Protein AF-A0A1L8SAK3-F1 (afdb_monomer_lite)

Secondary structure (DSSP, 8-state):
-HHHHHHHHHT-TT--HHHHHHHHHHHHHHHHHHHHHHHHHHHHHHHHHHHHH---TT-PPPGGGS-TTGGG--

Sequence (74 aa):
MYLFEQLERLNEPDMKEGQKQWELERSRAVANLASQVVAAGQLALRAEKAYDRNEAINAKMPEMLEADTADKIE

Structure (mmCIF, N/CA/C/O backbone):
data_AF-A0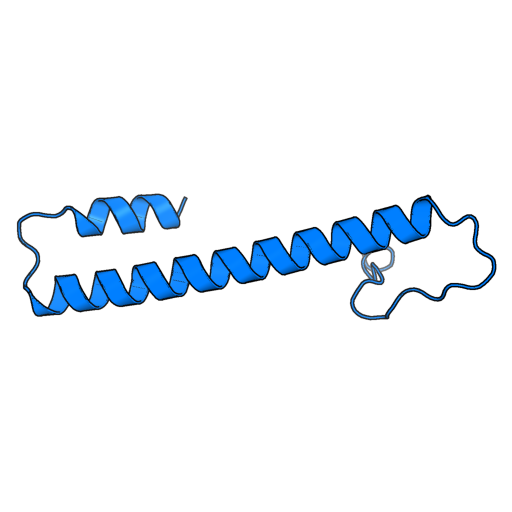A1L8SAK3-F1
#
_entry.id   AF-A0A1L8SAK3-F1
#
loop_
_atom_site.group_PDB
_atom_site.id
_atom_site.type_symbol
_atom_site.label_atom_id
_atom_site.label_alt_id
_atom_site.label_comp_id
_atom_site.label_asym_id
_atom_site.label_entity_id
_atom_site.label_seq_id
_atom_site.pdbx_PDB_ins_code
_atom_site.Cartn_x
_atom_site.Cartn_y
_atom_site.Cartn_z
_atom_site.occupancy
_atom_site.B_iso_or_equiv
_atom_site.auth_seq_id
_atom_site.auth_comp_id
_atom_site.auth_asym_id
_atom_site.auth_atom_id
_atom_site.pdbx_PDB_model_num
ATOM 1 N N . MET A 1 1 ? -9.091 -12.040 3.459 1.00 53.38 1 MET A N 1
ATOM 2 C CA . MET A 1 1 ? -9.419 -10.641 3.109 1.00 53.38 1 MET A CA 1
ATOM 3 C C . MET A 1 1 ? -9.348 -9.808 4.388 1.00 53.38 1 MET A C 1
ATOM 5 O O . MET A 1 1 ? -10.352 -9.634 5.054 1.00 53.38 1 MET A O 1
ATOM 9 N N . TYR A 1 2 ? -8.147 -9.370 4.779 1.00 71.19 2 TYR A N 1
ATOM 10 C CA . TYR A 1 2 ? -7.883 -8.903 6.150 1.00 71.19 2 TYR A CA 1
ATOM 11 C C . TYR A 1 2 ? -8.435 -7.499 6.441 1.00 71.19 2 TYR A C 1
ATOM 13 O O . TYR A 1 2 ? -8.897 -7.235 7.539 1.00 71.19 2 TYR A O 1
ATOM 21 N N . LEU A 1 3 ? -8.457 -6.600 5.451 1.00 67.62 3 LEU A N 1
ATOM 22 C CA . LEU A 1 3 ? -8.933 -5.223 5.641 1.00 67.62 3 LEU A CA 1
ATOM 23 C C . LEU A 1 3 ? -10.428 -5.147 5.988 1.00 67.62 3 LEU A C 1
ATOM 25 O O . LEU A 1 3 ? -10.821 -4.376 6.851 1.00 67.62 3 LEU A O 1
ATOM 29 N N . PHE A 1 4 ? -11.266 -5.955 5.346 1.00 73.75 4 PHE A N 1
ATOM 30 C CA . PHE A 1 4 ? -12.707 -5.9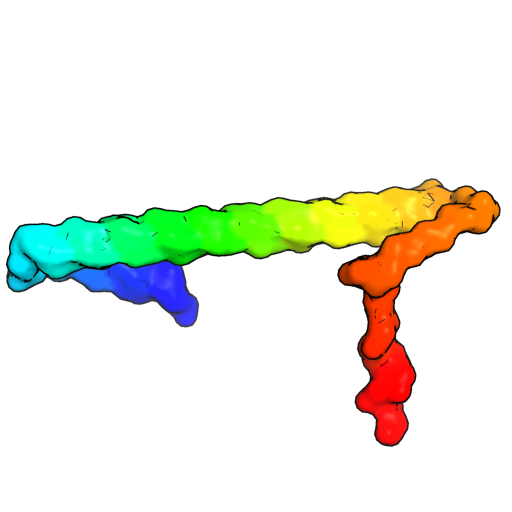28 5.604 1.00 73.75 4 PHE A CA 1
ATOM 31 C C . PHE A 1 4 ? -13.062 -6.577 6.947 1.00 73.75 4 PHE A C 1
ATOM 33 O O . PHE A 1 4 ? -13.920 -6.078 7.660 1.00 73.75 4 PHE A O 1
ATOM 40 N N . GLU A 1 5 ? -12.319 -7.605 7.350 1.00 75.81 5 GLU A N 1
ATOM 41 C CA . GLU A 1 5 ? -12.414 -8.223 8.678 1.00 75.81 5 GLU A CA 1
ATOM 42 C C . GLU A 1 5 ? -12.000 -7.252 9.805 1.00 75.81 5 GLU A C 1
ATOM 44 O O . GLU A 1 5 ? -12.560 -7.264 10.901 1.00 75.81 5 GLU A O 1
ATOM 49 N N . GLN A 1 6 ? -11.046 -6.354 9.531 1.00 66.50 6 GLN A N 1
ATOM 50 C CA . GLN A 1 6 ? -10.694 -5.252 10.433 1.00 66.50 6 GLN A CA 1
ATOM 51 C C . GLN A 1 6 ? -11.834 -4.235 10.578 1.00 66.50 6 GLN A C 1
ATOM 53 O O . GLN A 1 6 ? -12.102 -3.786 11.692 1.00 66.50 6 GLN A O 1
ATOM 58 N N . LEU A 1 7 ? -12.512 -3.902 9.474 1.00 69.94 7 LEU A N 1
ATOM 59 C CA . LEU A 1 7 ? -13.642 -2.969 9.468 1.00 69.94 7 LEU A CA 1
ATOM 60 C C . LEU A 1 7 ? -14.878 -3.543 10.179 1.00 69.94 7 LEU A C 1
ATOM 62 O O . LEU A 1 7 ? -15.555 -2.808 10.891 1.00 69.94 7 LEU A O 1
ATOM 66 N N . GLU A 1 8 ? -15.140 -4.844 10.047 1.00 70.44 8 GLU A N 1
ATOM 67 C CA . GLU A 1 8 ? -16.233 -5.545 10.742 1.00 70.44 8 GLU A CA 1
ATOM 68 C C . GLU A 1 8 ? -16.050 -5.523 12.268 1.00 70.44 8 GLU A C 1
ATOM 70 O O . GLU A 1 8 ? -16.972 -5.160 12.997 1.00 70.44 8 GLU A O 1
ATOM 75 N N . ARG A 1 9 ? -14.835 -5.806 12.763 1.00 67.94 9 ARG A N 1
ATOM 76 C CA . ARG A 1 9 ? -14.515 -5.725 14.203 1.00 67.94 9 ARG A CA 1
ATOM 77 C C . ARG A 1 9 ? -14.695 -4.331 14.787 1.00 67.94 9 ARG A C 1
ATOM 79 O O . ARG A 1 9 ? -15.072 -4.211 15.943 1.00 67.94 9 ARG A O 1
ATOM 86 N N . LEU A 1 10 ? -14.443 -3.279 14.007 1.00 63.88 10 LEU A N 1
ATOM 87 C CA . LEU A 1 10 ? -14.632 -1.898 14.461 1.00 63.88 10 LEU A CA 1
ATOM 88 C C . LEU A 1 10 ? -16.109 -1.582 14.778 1.00 63.88 10 LEU A C 1
ATOM 90 O O . LEU A 1 10 ? -16.381 -0.683 15.572 1.00 63.88 10 LEU A O 1
ATOM 94 N N . ASN A 1 11 ? -17.050 -2.326 14.185 1.00 67.62 11 ASN A N 1
ATOM 95 C CA . ASN A 1 11 ? -18.490 -2.177 14.403 1.00 67.62 11 A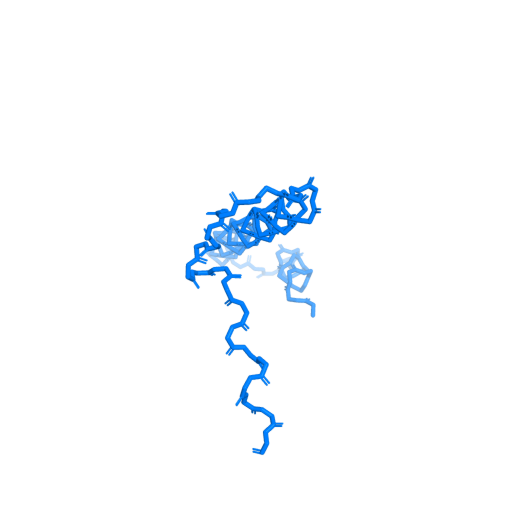SN A CA 1
ATOM 96 C C . ASN A 1 11 ? -19.030 -2.984 15.602 1.00 67.62 11 ASN A C 1
ATOM 98 O O . ASN A 1 11 ? -20.232 -2.921 15.864 1.00 67.62 11 ASN A O 1
ATOM 102 N N . GLU A 1 12 ? -18.197 -3.726 16.347 1.00 69.25 12 GLU A N 1
ATOM 103 C CA . GLU A 1 12 ? -18.673 -4.517 17.490 1.00 69.25 12 GLU A CA 1
ATOM 104 C C . GLU A 1 12 ? -19.182 -3.625 18.649 1.00 69.25 12 GLU A C 1
ATOM 106 O O . GLU A 1 12 ? -18.446 -2.771 19.166 1.00 69.25 12 GLU A O 1
ATOM 111 N N . PRO A 1 13 ? -20.434 -3.824 19.111 1.00 63.12 13 PRO A N 1
ATOM 112 C CA . PRO A 1 13 ? -21.074 -2.938 20.086 1.00 63.12 13 PRO A CA 1
ATOM 113 C C . PRO A 1 13 ? -20.448 -2.998 21.492 1.00 63.12 13 PRO A C 1
ATOM 115 O O . PRO A 1 13 ? -20.446 -1.981 22.187 1.00 63.12 13 PRO A O 1
ATOM 118 N N . ASP A 1 14 ? -19.839 -4.127 21.875 1.00 63.28 14 ASP A N 1
ATOM 119 C CA . ASP A 1 14 ? -19.300 -4.376 23.227 1.00 63.28 14 ASP A CA 1
ATOM 120 C C . ASP A 1 14 ? -17.817 -4.003 23.418 1.00 63.28 14 ASP A C 1
ATOM 122 O O . ASP A 1 14 ? -17.222 -4.257 24.470 1.00 63.28 14 ASP A O 1
ATOM 126 N N . MET A 1 15 ? -17.183 -3.361 22.434 1.00 65.06 15 MET A N 1
ATOM 127 C CA . MET A 1 15 ? -15.786 -2.950 22.576 1.00 65.06 15 MET A CA 1
ATOM 128 C C . MET A 1 15 ? -15.616 -1.823 23.609 1.00 65.06 15 MET A C 1
ATOM 130 O O . MET A 1 15 ? -16.235 -0.755 23.513 1.00 65.06 15 MET A O 1
ATOM 134 N N . LYS A 1 16 ? -14.699 -2.020 24.567 1.00 76.06 16 LYS A N 1
ATOM 135 C CA . LYS A 1 16 ? -14.291 -0.979 25.525 1.00 76.06 16 LYS A CA 1
ATOM 136 C C . LYS A 1 16 ? -13.654 0.201 24.784 1.00 76.06 16 LYS A C 1
ATOM 138 O O . LYS A 1 16 ? -12.981 0.016 23.774 1.00 76.06 16 LYS A O 1
ATOM 143 N N . GLU A 1 17 ? -13.798 1.414 25.311 1.00 71.81 17 GLU A N 1
ATOM 144 C CA . GLU A 1 17 ? -13.354 2.647 24.637 1.00 71.81 17 GLU A CA 1
ATOM 145 C C . GLU A 1 17 ? -11.858 2.649 24.265 1.00 71.81 17 GLU A C 1
ATOM 147 O O . GLU A 1 17 ? -11.494 3.019 23.149 1.00 71.81 17 GLU A O 1
ATOM 152 N N . GLY A 1 18 ? -10.995 2.107 25.133 1.00 75.88 18 GLY A N 1
ATOM 153 C CA . GLY A 1 18 ? -9.571 1.922 24.824 1.00 75.88 18 GLY A CA 1
ATOM 154 C C . GLY A 1 18 ? -9.298 0.908 23.702 1.00 75.88 18 GLY A C 1
ATOM 155 O O . GLY A 1 18 ? -8.365 1.087 22.923 1.00 75.88 18 GLY A O 1
ATOM 156 N N . GLN A 1 19 ? -10.132 -0.128 23.561 1.00 76.81 19 GLN A N 1
ATOM 157 C CA . GLN A 1 19 ? -10.024 -1.085 22.453 1.00 76.81 19 GLN A CA 1
ATOM 158 C C . GLN A 1 19 ? -10.488 -0.457 21.136 1.00 76.81 19 GLN A C 1
ATOM 160 O O . GLN A 1 19 ? -9.860 -0.683 20.108 1.00 76.81 19 GLN A O 1
ATOM 165 N N . LYS A 1 20 ? -11.533 0.382 21.162 1.00 75.88 20 LYS A N 1
ATOM 166 C CA . LYS A 1 20 ? -12.007 1.117 19.976 1.00 75.88 20 LYS A CA 1
ATOM 167 C C . LYS A 1 20 ? -10.931 2.053 19.422 1.00 75.88 20 LYS A C 1
ATOM 169 O O . LYS A 1 20 ? -10.697 2.062 18.217 1.00 75.88 20 LYS A O 1
ATOM 174 N N . GLN A 1 21 ? -10.236 2.793 20.291 1.00 82.69 21 GLN A N 1
ATOM 175 C CA . GLN A 1 21 ? -9.106 3.628 19.867 1.00 82.69 21 GLN A CA 1
ATOM 176 C C . GLN A 1 21 ? -7.958 2.796 19.286 1.00 82.69 21 GLN A C 1
ATOM 178 O O . GLN A 1 21 ? -7.422 3.154 18.240 1.00 82.69 21 GLN A O 1
ATOM 183 N N . TRP A 1 22 ? -7.612 1.669 19.914 1.00 85.12 22 TRP A N 1
ATOM 184 C CA . TRP A 1 22 ? -6.553 0.795 19.406 1.00 85.12 22 TRP A CA 1
ATOM 185 C C . TRP A 1 22 ? -6.874 0.221 18.017 1.00 85.12 22 TRP A C 1
ATOM 187 O O . TRP A 1 22 ? -6.021 0.256 17.129 1.00 85.12 22 TRP A O 1
ATOM 197 N N . GLU A 1 23 ? -8.106 -0.244 17.787 1.00 81.06 23 GLU A N 1
ATOM 198 C CA . GLU A 1 23 ? -8.519 -0.718 16.459 1.00 81.06 23 GLU A CA 1
ATOM 199 C C . GLU A 1 23 ? -8.551 0.384 15.414 1.00 81.06 23 GLU A C 1
ATOM 201 O O . GLU A 1 23 ? -8.209 0.135 14.256 1.00 81.06 23 GLU A O 1
ATOM 206 N N . LEU A 1 24 ? -8.954 1.596 15.797 1.00 85.56 24 LEU A N 1
ATOM 207 C CA . LEU A 1 24 ? -8.964 2.733 14.888 1.00 85.56 24 LEU A CA 1
ATOM 208 C C . LEU A 1 24 ? -7.541 3.070 14.429 1.00 85.56 24 LEU A C 1
ATOM 210 O O . LEU A 1 24 ? -7.298 3.217 13.230 1.00 85.56 24 LEU A O 1
ATOM 214 N N . GLU A 1 25 ? -6.593 3.141 15.363 1.00 90.56 25 GLU A N 1
ATOM 215 C CA . GLU A 1 25 ? -5.184 3.404 15.058 1.00 90.56 25 GLU A CA 1
ATOM 216 C C . GLU A 1 25 ? -4.568 2.289 14.210 1.00 90.56 25 GLU A C 1
ATOM 218 O O . GLU A 1 25 ? -3.906 2.550 13.201 1.00 90.56 25 GLU A O 1
ATOM 223 N N . ARG A 1 26 ? -4.861 1.031 14.542 1.00 87.81 26 ARG A N 1
ATOM 224 C CA . ARG A 1 26 ? -4.420 -0.112 13.743 1.00 87.81 26 ARG A CA 1
ATOM 225 C C . ARG A 1 26 ? -5.001 -0.081 12.328 1.00 87.81 26 ARG A C 1
ATOM 227 O O . ARG A 1 26 ? -4.261 -0.279 11.365 1.00 87.81 26 ARG A O 1
ATOM 234 N N . SER A 1 27 ? -6.289 0.221 12.183 1.00 89.00 27 SER A N 1
ATOM 235 C CA . SER A 1 27 ? -6.953 0.322 10.876 1.00 89.00 27 SER A CA 1
ATOM 236 C C . SER A 1 27 ? -6.343 1.435 10.021 1.00 89.00 27 SER A C 1
ATOM 238 O O . SER A 1 27 ? -6.085 1.231 8.834 1.00 89.00 27 SER A O 1
ATOM 240 N N . ARG A 1 28 ? -6.029 2.590 10.626 1.00 90.50 28 ARG A N 1
ATOM 241 C CA . ARG A 1 28 ? -5.312 3.693 9.963 1.00 90.50 28 ARG A CA 1
ATOM 242 C C . ARG A 1 28 ? -3.922 3.271 9.494 1.00 90.50 28 ARG A C 1
ATOM 244 O O . ARG A 1 28 ? -3.557 3.547 8.353 1.00 90.50 28 ARG A O 1
ATOM 251 N N . ALA A 1 29 ? -3.162 2.572 10.336 1.00 92.12 29 ALA A N 1
ATOM 252 C CA . ALA A 1 29 ? -1.833 2.081 9.979 1.00 92.12 29 ALA A CA 1
ATOM 253 C C . ALA A 1 29 ? -1.879 1.105 8.789 1.00 92.12 29 ALA A C 1
ATOM 255 O O . ALA A 1 29 ? -1.094 1.242 7.848 1.00 92.12 29 ALA A O 1
ATOM 256 N N . VAL A 1 30 ? -2.839 0.173 8.781 1.00 91.06 30 VAL A N 1
ATOM 257 C CA . VAL A 1 30 ? -3.043 -0.770 7.667 1.00 91.06 30 VAL A CA 1
ATOM 258 C C . VAL A 1 30 ? -3.433 -0.035 6.382 1.00 91.06 30 VAL A C 1
ATOM 260 O O . VAL A 1 30 ? -2.879 -0.327 5.323 1.00 91.06 30 VAL A O 1
ATOM 263 N N . ALA A 1 31 ? -4.339 0.944 6.458 1.00 91.19 31 ALA A N 1
ATOM 264 C CA . ALA A 1 31 ? -4.747 1.739 5.299 1.00 91.19 31 ALA A CA 1
ATOM 265 C C . ALA A 1 31 ? -3.579 2.554 4.708 1.00 91.19 31 ALA A C 1
ATOM 267 O O . ALA A 1 31 ? -3.414 2.624 3.486 1.00 91.19 31 ALA A O 1
ATOM 268 N N . ASN A 1 32 ? -2.729 3.119 5.569 1.00 94.56 32 ASN A N 1
ATOM 269 C CA . ASN A 1 32 ? -1.527 3.840 5.152 1.00 94.56 32 ASN A CA 1
ATOM 270 C C . ASN A 1 32 ? -0.524 2.916 4.455 1.00 94.56 32 ASN A C 1
ATOM 272 O O . ASN A 1 32 ? -0.021 3.257 3.384 1.00 94.56 32 ASN A O 1
ATOM 276 N N . LEU A 1 33 ? -0.268 1.732 5.017 1.00 91.25 33 LEU A N 1
ATOM 277 C CA . LEU A 1 33 ? 0.603 0.736 4.396 1.00 91.25 33 LEU A CA 1
ATOM 278 C C . LEU A 1 33 ? 0.064 0.297 3.027 1.00 91.25 33 LEU A C 1
ATOM 280 O O . LEU A 1 33 ? 0.808 0.281 2.049 1.00 91.25 33 LE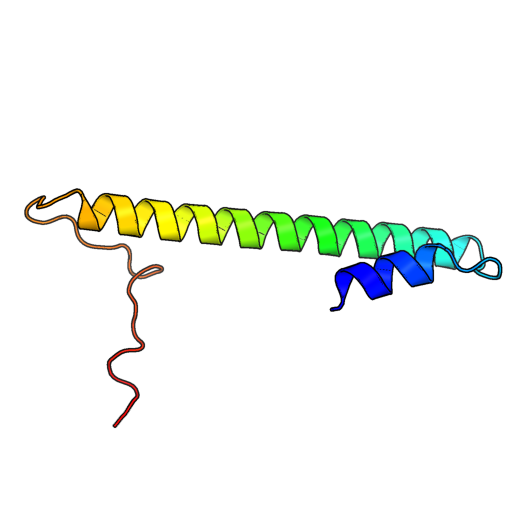U A O 1
ATOM 284 N N . ALA A 1 34 ? -1.235 0.003 2.934 1.00 92.50 34 ALA A N 1
ATOM 285 C CA . ALA A 1 34 ? -1.865 -0.386 1.675 1.00 92.50 34 ALA A CA 1
ATOM 286 C C . ALA A 1 34 ? -1.717 0.707 0.602 1.00 92.50 34 ALA A C 1
ATOM 288 O O . ALA A 1 34 ? -1.406 0.408 -0.551 1.00 92.50 34 ALA A O 1
ATOM 289 N N . SER A 1 35 ? -1.858 1.978 0.990 1.00 95.12 35 SER A N 1
ATOM 290 C CA . SER A 1 35 ? -1.666 3.119 0.087 1.00 95.12 35 SER A CA 1
ATOM 291 C C . SER A 1 35 ? -0.232 3.198 -0.453 1.00 95.12 35 SER A C 1
ATOM 293 O O . SER A 1 35 ? -0.037 3.444 -1.643 1.00 95.12 35 SER A O 1
ATOM 295 N N . GLN A 1 36 ? 0.775 2.931 0.387 1.00 94.75 36 GLN A N 1
ATOM 296 C CA . GLN A 1 36 ? 2.181 2.894 -0.035 1.00 94.75 36 GLN A CA 1
ATOM 297 C C . GLN A 1 36 ? 2.472 1.731 -0.992 1.00 94.75 36 GLN A C 1
ATOM 299 O O . GLN A 1 36 ? 3.160 1.924 -1.994 1.00 94.75 36 GLN A O 1
ATOM 304 N N . VAL A 1 37 ? 1.905 0.546 -0.739 1.00 91.44 37 VAL A N 1
ATOM 305 C CA . VAL A 1 37 ? 2.043 -0.619 -1.633 1.00 91.44 37 VAL A CA 1
ATOM 306 C C . VAL A 1 37 ? 1.452 -0.323 -3.011 1.00 91.44 37 VAL A C 1
ATOM 308 O O . VAL A 1 37 ? 2.088 -0.589 -4.030 1.00 91.44 37 VAL A O 1
ATOM 311 N N . VAL A 1 38 ? 0.264 0.287 -3.063 1.00 94.12 38 VAL A N 1
ATOM 312 C CA . VAL A 1 38 ? -0.361 0.687 -4.333 1.00 94.12 38 VAL A CA 1
ATOM 313 C C . VAL A 1 38 ? 0.491 1.727 -5.062 1.00 94.12 38 VAL A C 1
ATOM 315 O O . VAL A 1 38 ? 0.682 1.611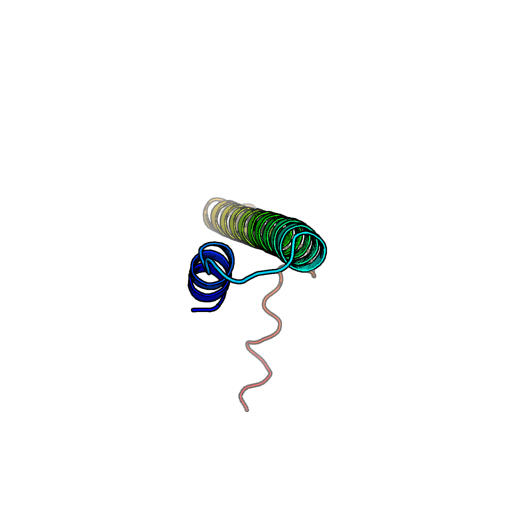 -6.272 1.00 94.12 38 VAL A O 1
ATOM 318 N N . ALA A 1 39 ? 1.040 2.716 -4.351 1.00 94.88 39 ALA A N 1
ATOM 319 C CA . ALA A 1 39 ? 1.920 3.720 -4.946 1.00 94.88 39 ALA A CA 1
ATOM 320 C C . ALA A 1 39 ? 3.190 3.094 -5.552 1.00 94.88 39 ALA A C 1
ATOM 322 O O . ALA A 1 39 ? 3.567 3.442 -6.673 1.00 94.88 39 ALA A O 1
ATOM 323 N N . ALA A 1 40 ? 3.806 2.130 -4.861 1.00 91.75 40 ALA A N 1
ATOM 324 C CA . ALA A 1 40 ? 4.952 1.382 -5.373 1.00 91.75 40 ALA A CA 1
ATOM 325 C C . ALA A 1 40 ? 4.591 0.563 -6.626 1.00 91.75 40 ALA A C 1
ATOM 327 O O . ALA A 1 40 ? 5.296 0.637 -7.632 1.00 91.75 40 ALA A O 1
ATOM 328 N N . GLY A 1 41 ? 3.453 -0.140 -6.615 1.00 92.56 41 GLY A N 1
ATOM 329 C CA . GLY A 1 41 ? 2.967 -0.882 -7.783 1.00 92.56 41 GLY A CA 1
ATOM 330 C C . GLY A 1 41 ? 2.676 0.021 -8.987 1.00 92.56 41 GLY A C 1
ATOM 331 O O . GLY A 1 41 ? 3.034 -0.304 -10.117 1.00 92.56 41 GLY A O 1
ATOM 332 N N . GLN A 1 42 ? 2.091 1.202 -8.759 1.00 94.44 42 GLN A N 1
ATOM 333 C CA . GLN A 1 42 ? 1.890 2.196 -9.817 1.00 94.44 42 GLN A CA 1
ATOM 334 C C . GLN A 1 42 ? 3.214 2.721 -10.383 1.00 94.44 42 GLN A C 1
ATOM 336 O O . GLN A 1 42 ? 3.294 2.970 -11.585 1.00 94.44 42 GLN A O 1
ATOM 341 N N . LEU A 1 43 ? 4.239 2.905 -9.545 1.00 92.88 43 LEU A N 1
ATOM 342 C CA . LEU A 1 43 ? 5.569 3.316 -9.990 1.00 92.88 43 LEU A CA 1
ATOM 343 C C . LEU A 1 43 ? 6.226 2.236 -10.856 1.00 92.88 43 LEU A C 1
ATOM 345 O O . LEU A 1 43 ? 6.676 2.555 -11.955 1.00 92.88 43 LEU A O 1
ATOM 349 N N . ALA A 1 44 ? 6.216 0.978 -10.407 1.00 88.62 44 ALA A N 1
ATOM 350 C CA . ALA A 1 44 ? 6.746 -0.152 -11.168 1.00 88.62 44 ALA A CA 1
ATOM 351 C C . ALA A 1 44 ? 6.051 -0.287 -12.534 1.00 88.62 44 ALA A C 1
ATOM 353 O O . ALA A 1 44 ? 6.717 -0.308 -13.565 1.00 88.62 44 ALA A O 1
ATOM 354 N N . LEU A 1 45 ? 4.714 -0.229 -12.567 1.00 89.88 45 LEU A N 1
ATOM 355 C CA . LEU A 1 45 ? 3.946 -0.288 -13.814 1.00 89.88 45 LEU A CA 1
ATOM 356 C C . LEU A 1 45 ? 4.258 0.884 -14.759 1.00 89.88 45 LEU A C 1
ATOM 358 O O . LEU A 1 45 ? 4.247 0.734 -15.980 1.00 89.88 45 LEU A O 1
ATOM 362 N N . ARG A 1 46 ? 4.493 2.087 -14.219 1.00 87.69 46 ARG A N 1
ATOM 363 C CA . ARG A 1 46 ? 4.906 3.241 -15.032 1.00 87.69 46 ARG A CA 1
ATOM 364 C C . ARG A 1 46 ? 6.313 3.051 -15.589 1.00 87.69 46 ARG A C 1
ATOM 366 O O . ARG A 1 46 ? 6.517 3.412 -16.742 1.00 87.69 46 ARG A O 1
ATOM 373 N N . ALA A 1 47 ? 7.240 2.504 -14.805 1.00 84.50 47 ALA A N 1
ATOM 374 C CA . ALA A 1 47 ? 8.599 2.208 -15.248 1.00 84.50 47 ALA A CA 1
ATOM 375 C C . ALA A 1 47 ? 8.602 1.159 -16.368 1.00 84.50 47 ALA A C 1
ATOM 377 O O . ALA A 1 47 ? 9.194 1.404 -17.413 1.00 84.50 47 ALA A O 1
ATOM 378 N N . GLU A 1 48 ? 7.852 0.068 -16.208 1.00 84.38 48 GLU A N 1
ATOM 379 C CA . GLU A 1 48 ? 7.676 -0.967 -17.233 1.00 84.38 48 GLU A CA 1
ATOM 380 C C . GLU A 1 48 ? 7.088 -0.379 -18.523 1.00 84.38 48 GLU A C 1
ATOM 382 O O . GLU A 1 48 ? 7.678 -0.497 -19.591 1.00 84.38 48 GLU A O 1
ATOM 387 N N . LYS A 1 49 ? 5.983 0.373 -18.428 1.00 83.81 49 LYS A N 1
ATOM 388 C CA . LYS A 1 49 ? 5.375 1.045 -19.592 1.00 83.81 49 LYS A CA 1
ATOM 389 C C . LYS A 1 49 ? 6.272 2.098 -20.236 1.00 83.81 49 LYS A C 1
ATOM 391 O O . LYS A 1 49 ? 6.035 2.446 -21.391 1.00 83.81 49 LYS A O 1
ATOM 396 N N . ALA A 1 50 ? 7.185 2.705 -19.482 1.00 80.38 50 ALA A N 1
ATOM 397 C CA . ALA A 1 50 ? 8.149 3.667 -20.002 1.00 80.38 50 ALA A CA 1
ATOM 398 C C . ALA A 1 50 ? 9.324 2.960 -20.680 1.00 80.38 50 ALA A C 1
ATOM 400 O O . ALA A 1 50 ? 9.832 3.488 -21.659 1.00 80.38 50 ALA A O 1
ATOM 401 N N . TYR A 1 51 ? 9.726 1.788 -20.189 1.00 72.88 51 TYR A N 1
ATOM 402 C CA . TYR A 1 51 ? 10.715 0.928 -20.828 1.00 72.88 51 TYR A CA 1
ATOM 403 C C . TYR A 1 51 ? 10.167 0.350 -22.137 1.00 72.88 51 TYR A C 1
ATOM 405 O O . TYR A 1 51 ? 10.782 0.521 -23.175 1.00 72.88 51 TYR A O 1
ATOM 413 N N . ASP A 1 52 ? 8.954 -0.203 -22.118 1.00 71.00 52 ASP A N 1
ATOM 414 C CA . ASP A 1 52 ? 8.295 -0.790 -23.293 1.00 71.00 52 ASP A CA 1
ATOM 415 C C . ASP A 1 52 ? 7.978 0.253 -24.385 1.00 71.00 52 ASP A C 1
ATOM 417 O O . ASP A 1 52 ? 8.151 0.010 -25.574 1.00 71.00 52 ASP A O 1
ATOM 421 N N . ARG A 1 53 ? 7.580 1.478 -23.996 1.00 61.66 53 ARG A N 1
ATOM 422 C CA . ARG A 1 53 ? 7.379 2.588 -24.953 1.00 61.66 53 ARG A CA 1
ATOM 423 C C . ARG A 1 53 ? 8.670 3.201 -25.479 1.00 61.66 53 ARG A C 1
ATOM 425 O O . ARG A 1 53 ? 8.632 3.916 -26.478 1.00 61.66 53 ARG A O 1
ATOM 432 N N . ASN A 1 54 ? 9.781 2.966 -24.798 1.00 53.88 54 ASN A N 1
ATOM 433 C CA . ASN A 1 54 ? 11.087 3.374 -25.256 1.00 53.88 54 ASN A CA 1
ATOM 434 C C . ASN A 1 54 ? 11.747 2.179 -25.956 1.00 53.88 54 ASN A C 1
ATOM 436 O O . ASN A 1 54 ? 12.481 1.422 -25.330 1.00 53.88 54 ASN A O 1
ATOM 440 N N . GLU A 1 55 ? 11.711 2.145 -27.290 1.00 53.81 55 GLU A N 1
ATOM 441 C CA . GLU A 1 55 ? 12.855 1.629 -28.069 1.00 53.81 55 GLU A CA 1
ATOM 442 C C . GLU A 1 55 ? 14.128 2.496 -27.827 1.00 53.81 55 GLU A C 1
ATOM 444 O O . GLU A 1 55 ? 14.931 2.746 -28.724 1.00 53.81 55 GLU A O 1
ATOM 449 N N . ALA A 1 56 ? 14.321 3.048 -26.622 1.00 51.38 56 ALA A N 1
ATOM 450 C CA . ALA A 1 56 ? 15.394 3.968 -26.295 1.00 51.38 56 ALA A CA 1
ATOM 451 C C . ALA A 1 56 ? 16.609 3.166 -25.836 1.00 51.38 56 ALA A C 1
ATOM 453 O O . ALA A 1 56 ? 16.837 2.927 -24.650 1.00 51.38 56 ALA A O 1
ATOM 454 N N . ILE A 1 57 ? 17.374 2.745 -26.841 1.00 52.81 57 ILE A N 1
ATOM 455 C CA . ILE A 1 57 ? 18.835 2.836 -26.902 1.00 52.81 57 ILE A CA 1
ATOM 456 C C . ILE A 1 57 ? 19.447 3.227 -25.535 1.00 52.81 57 ILE A C 1
ATOM 458 O O . ILE A 1 57 ? 19.569 4.406 -25.209 1.00 52.81 57 ILE A O 1
ATOM 462 N N . ASN A 1 58 ? 19.849 2.224 -24.748 1.00 52.88 58 ASN A N 1
ATOM 463 C CA . ASN A 1 58 ? 20.661 2.331 -23.523 1.00 52.88 58 ASN A CA 1
ATOM 464 C C . ASN A 1 58 ? 20.014 2.836 -22.211 1.00 52.88 58 ASN A C 1
ATOM 466 O O . ASN A 1 58 ? 20.754 3.176 -21.284 1.00 52.88 58 ASN A O 1
ATOM 470 N N . ALA A 1 59 ? 18.689 2.842 -22.042 1.00 62.09 59 ALA A N 1
ATOM 471 C CA . ALA A 1 59 ? 18.113 3.061 -20.707 1.00 62.09 59 ALA A CA 1
ATOM 472 C C . ALA A 1 59 ? 18.282 1.805 -19.820 1.00 62.09 59 ALA A C 1
ATOM 474 O O . ALA A 1 59 ? 17.535 0.838 -19.951 1.00 62.09 59 ALA A O 1
ATOM 475 N N . LYS A 1 60 ? 19.275 1.795 -18.917 1.00 64.94 60 LYS A N 1
ATOM 476 C CA . LYS A 1 60 ? 19.466 0.697 -17.951 1.00 64.94 60 LYS A CA 1
ATOM 477 C C . LYS A 1 60 ? 18.374 0.750 -16.873 1.00 64.94 60 LYS A C 1
ATOM 479 O O . LYS A 1 60 ? 18.181 1.794 -16.247 1.00 64.94 60 LYS A O 1
ATOM 484 N N . MET A 1 61 ? 17.658 -0.356 -16.678 1.00 63.78 61 MET A N 1
ATOM 485 C CA . MET A 1 61 ? 16.618 -0.475 -15.655 1.00 63.78 61 MET A CA 1
ATOM 486 C C . MET A 1 61 ? 17.253 -0.360 -14.255 1.00 63.78 61 MET A C 1
ATOM 488 O O . MET A 1 61 ? 18.343 -0.885 -14.039 1.00 63.78 61 MET A O 1
ATOM 492 N N . PRO A 1 62 ? 16.647 0.370 -13.301 1.00 70.75 62 PRO A N 1
ATOM 493 C CA . PRO A 1 62 ? 17.146 0.387 -11.930 1.00 70.75 62 PRO A CA 1
ATOM 494 C C . PRO A 1 62 ? 17.075 -1.015 -11.316 1.00 70.75 62 PRO A C 1
ATOM 496 O O . PRO A 1 62 ? 16.028 -1.648 -11.394 1.00 70.75 62 PRO A O 1
ATOM 499 N N . GLU A 1 63 ? 18.144 -1.450 -10.644 1.00 68.31 63 GLU A N 1
ATOM 500 C CA . GLU A 1 63 ? 18.298 -2.796 -10.052 1.00 68.31 63 GLU A CA 1
ATOM 501 C C . GLU A 1 63 ? 17.105 -3.216 -9.173 1.00 68.31 63 GLU A C 1
ATOM 503 O O . GLU A 1 63 ? 16.678 -4.362 -9.185 1.00 68.31 63 GLU A O 1
ATOM 508 N N . MET A 1 64 ? 16.476 -2.265 -8.474 1.00 70.00 64 MET A N 1
ATOM 509 C CA . MET A 1 64 ? 15.299 -2.521 -7.628 1.00 70.00 64 MET A CA 1
ATOM 510 C C . MET A 1 64 ? 14.023 -2.910 -8.399 1.00 70.00 64 MET A C 1
ATOM 512 O O . MET A 1 64 ? 13.027 -3.283 -7.783 1.00 70.00 64 MET A O 1
ATOM 516 N N . LEU A 1 65 ? 14.018 -2.744 -9.722 1.00 63.72 65 LEU A N 1
ATOM 517 C CA . LEU A 1 65 ? 12.911 -3.060 -10.625 1.00 63.72 65 LEU A CA 1
ATOM 518 C C . LEU A 1 65 ? 13.302 -4.123 -11.664 1.00 63.72 65 LEU A C 1
ATOM 520 O O . LEU A 1 65 ? 12.448 -4.520 -12.454 1.00 63.72 65 LEU A O 1
ATOM 524 N N . GLU A 1 66 ? 14.558 -4.583 -11.667 1.00 65.50 66 GLU A N 1
ATOM 525 C CA . GLU A 1 66 ? 14.989 -5.707 -12.497 1.00 65.50 66 GLU A CA 1
ATOM 526 C C . GLU A 1 66 ? 14.364 -7.000 -11.948 1.00 65.50 66 GLU A C 1
ATOM 528 O O . GLU A 1 66 ? 14.455 -7.315 -10.760 1.00 65.50 66 GLU A O 1
ATOM 533 N N . ALA A 1 67 ? 13.683 -7.756 -12.810 1.00 56.72 67 ALA A N 1
ATOM 534 C CA . ALA A 1 67 ? 13.088 -9.033 -12.436 1.00 56.72 67 ALA A CA 1
ATOM 535 C C . ALA A 1 67 ? 14.169 -10.133 -12.354 1.00 56.72 67 ALA A C 1
ATOM 537 O O . ALA A 1 67 ? 14.303 -10.939 -13.269 1.00 56.72 67 ALA A O 1
ATOM 538 N N . ASP A 1 68 ? 14.922 -10.204 -11.249 1.00 55.81 68 ASP A N 1
ATOM 539 C CA . ASP A 1 68 ? 15.871 -11.301 -10.932 1.00 55.81 68 ASP A CA 1
ATOM 540 C C . ASP A 1 68 ? 15.155 -12.599 -10.476 1.00 55.81 68 ASP A C 1
ATOM 542 O O . ASP A 1 68 ? 15.466 -13.230 -9.455 1.00 55.81 68 ASP A O 1
ATOM 546 N N . THR A 1 69 ? 14.097 -12.973 -11.194 1.00 51.91 69 THR A N 1
ATOM 547 C CA . THR A 1 69 ? 13.302 -14.183 -10.928 1.00 51.91 69 THR A CA 1
ATOM 548 C C . THR A 1 69 ? 13.262 -15.151 -12.105 1.00 51.91 69 THR A C 1
ATOM 550 O O . THR A 1 69 ? 12.744 -16.253 -11.940 1.00 51.91 69 THR A O 1
ATOM 553 N N . ALA A 1 70 ? 13.844 -14.796 -13.255 1.00 51.84 70 ALA A N 1
ATOM 554 C CA . ALA A 1 70 ? 13.931 -15.690 -14.409 1.00 51.84 70 ALA A CA 1
ATOM 555 C C . ALA A 1 70 ? 14.942 -16.840 -14.207 1.00 51.84 70 ALA A C 1
ATOM 557 O O . ALA A 1 70 ? 14.704 -17.936 -14.701 1.00 51.84 70 ALA A O 1
ATOM 558 N N . ASP A 1 71 ? 15.993 -16.637 -13.404 1.00 55.22 71 ASP A N 1
ATOM 559 C CA . ASP A 1 71 ? 17.114 -17.589 -13.279 1.00 55.22 71 ASP A CA 1
ATOM 560 C C . ASP A 1 71 ? 17.015 -18.544 -12.070 1.00 55.22 71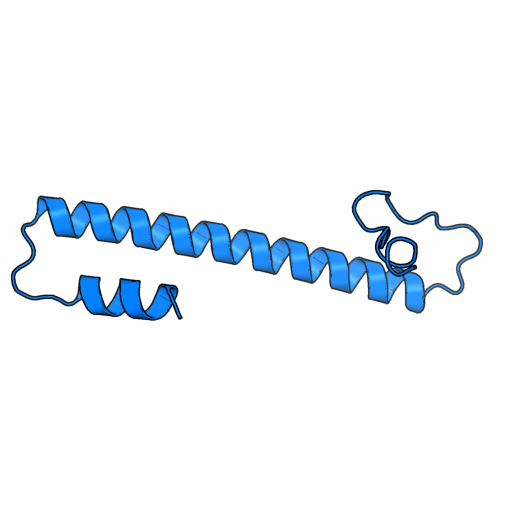 ASP A C 1
ATOM 562 O O . ASP A 1 71 ? 17.949 -19.287 -11.778 1.00 55.22 71 ASP A O 1
ATOM 566 N N . LYS A 1 72 ? 15.897 -18.545 -11.329 1.00 53.06 72 LYS A N 1
ATOM 567 C CA . LYS A 1 72 ? 15.709 -19.400 -10.129 1.00 53.06 72 LYS A CA 1
ATOM 568 C C . LYS A 1 72 ? 14.709 -20.543 -10.336 1.00 53.06 72 LYS A C 1
ATOM 570 O O . LYS A 1 72 ? 14.206 -21.098 -9.361 1.00 53.06 72 LYS A O 1
ATOM 575 N N . ILE A 1 73 ? 14.419 -20.883 -11.592 1.00 51.34 73 ILE A N 1
ATOM 576 C CA . ILE A 1 73 ? 13.566 -22.016 -11.974 1.00 51.34 73 ILE A CA 1
ATOM 577 C C . ILE A 1 73 ? 14.356 -22.970 -12.889 1.00 51.34 73 ILE A C 1
ATOM 579 O O . ILE A 1 73 ? 13.983 -23.188 -14.037 1.00 51.34 73 ILE A O 1
ATOM 583 N N . GLU A 1 74 ? 15.451 -23.528 -12.370 1.00 41.59 74 GLU A N 1
ATOM 584 C CA . GLU A 1 74 ? 16.060 -24.782 -12.850 1.00 41.59 74 GLU A CA 1
ATOM 585 C C . GLU A 1 74 ? 16.267 -25.743 -11.675 1.00 41.59 74 GLU A C 1
ATOM 587 O O . GLU A 1 74 ? 16.664 -25.272 -10.581 1.00 41.59 74 GLU A O 1
#

Organism: NCBI:txid319970

Radius of gyration: 20.4 Å; chains: 1; bounding box: 42×29×54 Å

Foldseek 3Di:
DVLVVLVVVLPDPPDDPVRNVVSVVVSVVVVVVVVVVVVVVVVLVVLVVVVVVDPDDDPDDPPVNDPPPPPPPD

pLDDT: mean 74.17, std 14.61, range [41.59, 95.12]